Protein AF-A0A8J2PWR5-F1 (afdb_monomer)

Organism: NCBI:txid39272

Secondary structure (DSSP, 8-state):
-HHHHHHHHHS-----TTTHHHHHHHHHHHT-HHHHHHHHHHHHHT--TTTHHHHHHHHHHTT-HHHHHHHHH-

pLDDT: mean 70.76, std 6.61, range [48.75, 79.25]

Foldseek 3Di:
DVQLVCCVVPVDHDDDPVCLLVNCVVCLVVVPVVSVVVSLVVCLVVDDPVCLVVQLVSCVVRVVVVSNVSSVVD

Sequence (74 aa):
FSTILSFIYTGQVFLTQNSVQDILAAADMLGLPEVLEACADFLKNELHPSNAIGIYRFAESHTCKSLEKVALTY

Nearest PDB structures (foldseek):
  3i3n-assembly1_A  TM=9.547E-01  e=4.016E-04  Homo sapiens
  9ety-assembly1_B  TM=8.120E-01  e=1.592E-04  Homo sapiens
  9ety-assembly1_A  TM=9.000E-01  e=4.016E-04  Homo sapiens
  9etx-assembly1_A  TM=8.938E-01  e=5.362E-04  Homo sapiens
  9etx-assembly1_B  TM=8.008E-01  e=4.016E-04  Homo sapiens

Radius of gyration: 11.73 Å; Cα contacts (8 Å, |Δi|>4): 57; chains: 1; bounding box: 35×19×24 Å

Solvent-accessible surface area (backbone atoms only — not comparable to full-atom values): 4347 Å² total; per-residue (Å²): 110,70,64,57,52,43,24,76,74,65,78,54,72,87,77,38,93,81,47,36,58,61,46,40,54,47,24,61,75,70,68,38,63,72,52,41,51,52,47,43,52,51,50,61,75,67,60,39,91,90,47,25,69,62,52,27,58,50,21,66,76,69,74,36,62,77,46,28,53,53,41,71,73,109

InterPro domains:
  IPR000210 BTB/POZ domain [PF00651] (1-46)

Structure (mmCIF, N/CA/C/O backbone):
data_AF-A0A8J2PWR5-F1
#
_entry.id   AF-A0A8J2PWR5-F1
#
loop_
_atom_site.group_PDB
_atom_site.id
_atom_site.type_symbol
_atom_site.label_atom_id
_atom_site.label_alt_id
_atom_site.label_comp_id
_atom_site.label_asym_id
_atom_site.label_entity_id
_atom_site.label_seq_id
_atom_site.pdbx_PDB_ins_code
_atom_site.Cartn_x
_atom_site.Cartn_y
_atom_site.Cartn_z
_atom_site.occupancy
_atom_site.B_iso_or_equiv
_atom_site.auth_seq_id
_atom_site.auth_comp_id
_atom_site.auth_asym_id
_atom_site.auth_atom_id
_atom_site.pdbx_PDB_model_num
ATOM 1 N N . PHE A 1 1 ? -16.019 7.841 -5.685 1.00 48.75 1 PHE A N 1
ATOM 2 C CA . PHE A 1 1 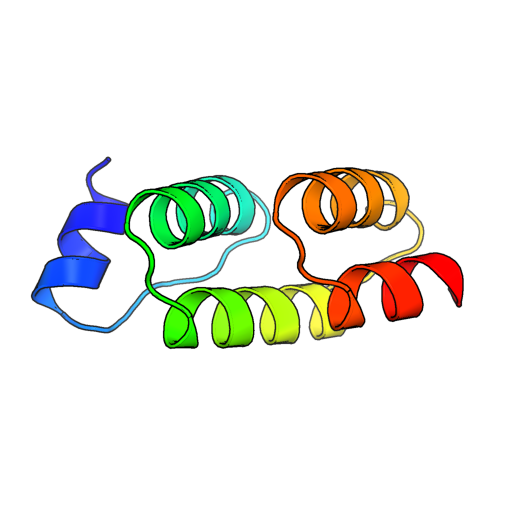? -16.913 8.056 -4.521 1.00 48.75 1 PHE A CA 1
ATOM 3 C C . PHE A 1 1 ? -17.744 6.835 -4.119 1.00 48.75 1 PHE A C 1
ATOM 5 O O . PHE A 1 1 ? -17.765 6.533 -2.935 1.00 48.75 1 PHE A O 1
ATOM 12 N N . SER A 1 2 ? -18.397 6.098 -5.033 1.00 58.03 2 SER A N 1
ATOM 13 C CA . SER A 1 2 ? -19.234 4.941 -4.636 1.00 58.03 2 SER A CA 1
ATOM 14 C C . SER A 1 2 ? -18.433 3.757 -4.050 1.00 58.03 2 SER A C 1
ATOM 16 O O . SER A 1 2 ? -18.890 3.111 -3.110 1.00 58.03 2 SER A O 1
ATOM 18 N N . THR A 1 3 ? -17.195 3.537 -4.509 1.00 58.94 3 THR A N 1
ATOM 19 C CA . THR A 1 3 ? -16.289 2.488 -3.995 1.00 58.94 3 THR A CA 1
ATOM 20 C C . THR A 1 3 ? -15.837 2.741 -2.555 1.00 58.94 3 THR A C 1
ATOM 22 O O . THR A 1 3 ? -15.843 1.830 -1.737 1.00 58.94 3 THR A O 1
ATOM 25 N N . ILE A 1 4 ? -15.515 3.996 -2.226 1.00 60.97 4 ILE A N 1
ATOM 26 C CA . ILE A 1 4 ? -15.113 4.413 -0.872 1.00 60.97 4 ILE A CA 1
ATOM 27 C C . ILE A 1 4 ? -16.304 4.306 0.086 1.00 60.97 4 ILE A C 1
ATOM 29 O O . ILE A 1 4 ? -16.160 3.818 1.199 1.00 60.97 4 ILE A O 1
ATOM 33 N N . LEU A 1 5 ? -17.499 4.713 -0.358 1.00 64.31 5 LEU A N 1
ATOM 34 C CA . LEU A 1 5 ? -18.709 4.602 0.455 1.00 64.31 5 LEU A CA 1
ATOM 35 C C . LEU A 1 5 ? -19.076 3.134 0.718 1.00 64.31 5 LEU A C 1
ATOM 37 O O . LEU A 1 5 ? -19.424 2.784 1.840 1.00 64.31 5 LEU A O 1
ATOM 41 N N . SER A 1 6 ? -18.949 2.278 -0.302 1.00 64.00 6 SER A N 1
ATOM 42 C CA . SER A 1 6 ? -19.149 0.832 -0.163 1.00 64.00 6 SER A CA 1
ATOM 43 C C . SER A 1 6 ? -18.136 0.234 0.802 1.00 64.00 6 SER A C 1
ATOM 45 O O . SER A 1 6 ? -18.525 -0.566 1.640 1.00 64.00 6 SER A O 1
ATOM 47 N N . PHE A 1 7 ? -16.878 0.676 0.765 1.00 63.88 7 PHE A N 1
ATOM 48 C CA . PHE A 1 7 ? -15.868 0.270 1.735 1.00 63.88 7 PHE A CA 1
ATOM 49 C C . PHE A 1 7 ? -16.243 0.681 3.173 1.00 63.88 7 PHE A C 1
ATOM 51 O O . PHE A 1 7 ? -16.242 -0.170 4.056 1.00 63.88 7 PHE A O 1
ATOM 58 N N . ILE A 1 8 ? -16.656 1.935 3.402 1.00 63.44 8 ILE A N 1
ATOM 59 C CA . ILE A 1 8 ? -17.115 2.400 4.727 1.00 63.44 8 ILE A CA 1
ATOM 60 C C . ILE A 1 8 ? -18.313 1.570 5.219 1.00 63.44 8 ILE A C 1
ATOM 62 O O . ILE A 1 8 ? -18.419 1.285 6.408 1.00 63.44 8 ILE A O 1
ATOM 66 N N . TYR A 1 9 ? -19.209 1.169 4.314 1.00 62.38 9 TYR A N 1
ATOM 67 C CA . TYR A 1 9 ? -20.427 0.435 4.666 1.00 62.38 9 TYR A CA 1
ATOM 68 C C . TYR A 1 9 ? -20.266 -1.087 4.771 1.00 62.38 9 TYR A C 1
ATOM 70 O O . TYR A 1 9 ? -21.029 -1.718 5.497 1.00 62.38 9 TYR A O 1
ATOM 78 N N . THR A 1 10 ? -19.330 -1.695 4.041 1.00 61.88 10 THR A N 1
ATOM 79 C CA . THR A 1 10 ? -19.185 -3.164 3.960 1.00 61.88 10 THR A CA 1
ATOM 80 C C . THR A 1 10 ? -17.880 -3.687 4.543 1.00 61.88 10 THR A C 1
ATOM 82 O O . THR A 1 10 ? -17.758 -4.891 4.751 1.00 61.88 10 THR A O 1
ATOM 85 N N . GLY A 1 11 ? -16.891 -2.821 4.780 1.00 59.72 11 GLY A N 1
ATOM 86 C CA . GLY A 1 11 ? -15.537 -3.222 5.165 1.00 59.72 11 GLY A CA 1
ATOM 87 C C . GLY A 1 11 ? -14.788 -4.002 4.077 1.00 59.72 11 GLY A C 1
ATOM 88 O O . GLY A 1 11 ? -13.676 -4.461 4.313 1.00 59.72 11 GLY A O 1
ATOM 89 N N . GLN A 1 12 ? -15.375 -4.166 2.887 1.00 55.88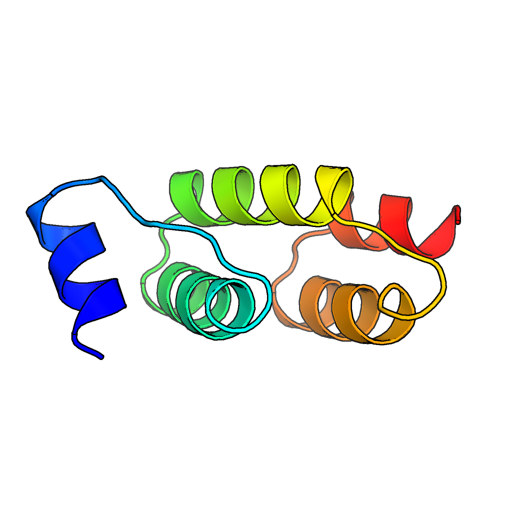 12 GLN A N 1
ATOM 90 C CA . GLN A 1 12 ? -14.783 -4.885 1.764 1.00 55.88 12 GLN A CA 1
ATOM 91 C C . GLN A 1 12 ? -14.527 -3.911 0.620 1.00 55.88 12 GLN A C 1
ATOM 93 O O . GLN A 1 12 ? -15.407 -3.146 0.221 1.00 55.88 12 GLN A O 1
ATOM 98 N N . VAL A 1 13 ? -13.311 -3.937 0.079 1.00 65.56 13 VAL A N 1
ATOM 99 C CA . VAL A 1 13 ? -12.950 -3.133 -1.085 1.00 65.56 13 VAL A CA 1
ATOM 100 C C . VAL A 1 13 ? -12.211 -3.983 -2.102 1.00 65.56 13 VAL A C 1
ATOM 102 O O . VAL A 1 13 ? -11.263 -4.693 -1.777 1.00 65.56 13 VAL A O 1
ATOM 105 N N . PHE A 1 14 ? -12.659 -3.909 -3.352 1.00 62.09 14 PHE A N 1
ATOM 106 C CA . PHE A 1 14 ? -11.944 -4.506 -4.470 1.00 62.09 14 PHE A CA 1
ATOM 107 C C . PHE A 1 14 ? -10.799 -3.582 -4.876 1.00 62.09 14 PHE A C 1
ATOM 109 O O . PHE A 1 14 ? -10.995 -2.557 -5.535 1.00 62.09 14 PHE A O 1
ATOM 116 N N . LEU A 1 15 ? -9.592 -3.945 -4.449 1.00 65.75 15 LEU A N 1
ATOM 117 C CA . LEU A 1 15 ? -8.367 -3.268 -4.846 1.00 65.75 15 LEU A CA 1
ATOM 118 C C . LEU A 1 15 ? -8.062 -3.634 -6.298 1.00 65.75 15 LEU A C 1
ATOM 120 O O . LEU A 1 15 ? -7.915 -4.796 -6.656 1.00 65.75 15 LEU A O 1
ATOM 124 N N . THR A 1 16 ? -8.029 -2.617 -7.150 1.00 67.50 16 THR A N 1
ATOM 125 C CA . THR A 1 16 ? -7.677 -2.734 -8.570 1.00 67.50 16 THR A CA 1
ATOM 126 C C . THR A 1 16 ? -6.586 -1.707 -8.848 1.00 67.50 16 THR A C 1
ATOM 128 O O . THR A 1 16 ? -6.614 -0.653 -8.216 1.00 67.50 16 THR A O 1
ATOM 131 N N . GLN A 1 17 ? -5.661 -1.939 -9.787 1.00 66.94 17 GLN A N 1
ATOM 132 C 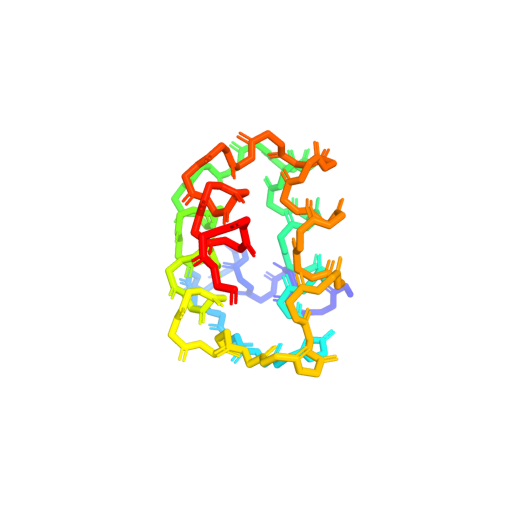CA . GLN A 1 17 ? -4.552 -0.999 -10.058 1.00 66.94 17 GLN A CA 1
ATOM 133 C C . GLN A 1 17 ? -5.012 0.454 -10.286 1.00 66.94 17 GLN A C 1
ATOM 135 O O . GLN A 1 17 ? -4.344 1.389 -9.855 1.00 66.94 17 GLN A O 1
ATOM 140 N N . ASN A 1 18 ? -6.179 0.655 -10.902 1.00 66.88 18 ASN A N 1
ATOM 141 C CA . ASN A 1 18 ? -6.750 1.985 -11.124 1.00 66.88 18 ASN A CA 1
ATOM 142 C C . ASN A 1 18 ? -7.475 2.563 -9.901 1.00 66.88 18 ASN A C 1
ATOM 144 O O . ASN A 1 18 ? -7.541 3.775 -9.756 1.00 66.88 18 ASN A O 1
ATOM 148 N N . SER A 1 19 ? -8.043 1.718 -9.038 1.00 70.62 19 SER A N 1
ATOM 149 C CA . SER A 1 19 ? -8.878 2.155 -7.909 1.00 70.62 19 SER A CA 1
ATOM 150 C C . SER A 1 19 ? -8.119 2.215 -6.587 1.00 70.62 19 SER A C 1
ATOM 152 O O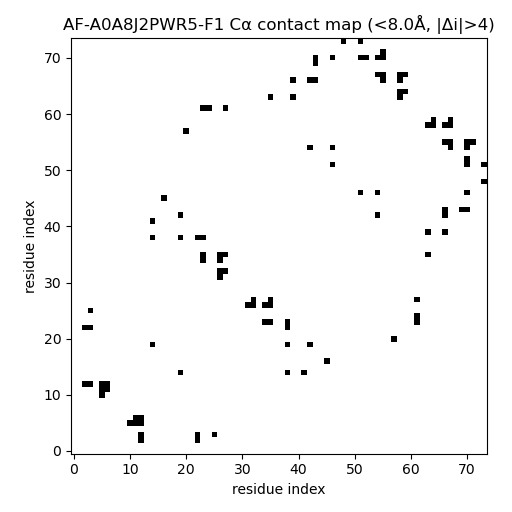 . SER A 1 19 ? -8.538 2.936 -5.688 1.00 70.62 19 SER A O 1
ATOM 154 N N . VAL A 1 20 ? -7.004 1.488 -6.455 1.00 75.25 20 VAL A N 1
ATOM 155 C CA . VAL A 1 20 ? -6.198 1.446 -5.227 1.00 75.25 20 VAL A CA 1
ATOM 156 C C . VAL A 1 20 ? -5.657 2.826 -4.859 1.00 75.25 20 VAL A C 1
ATOM 158 O O . VAL A 1 20 ? -5.607 3.153 -3.682 1.00 75.25 20 VAL A O 1
ATOM 161 N N . GLN A 1 21 ? -5.342 3.669 -5.847 1.00 72.94 21 GLN A N 1
ATOM 162 C CA . GLN A 1 21 ? -4.892 5.047 -5.624 1.00 72.94 21 GLN A CA 1
ATOM 163 C C . GLN A 1 21 ? -5.994 5.922 -5.010 1.00 72.94 21 GLN A C 1
ATOM 165 O O . GLN A 1 21 ? -5.761 6.579 -3.998 1.00 72.94 21 GLN A O 1
ATOM 170 N N . ASP A 1 22 ? -7.207 5.875 -5.568 1.00 74.94 22 ASP A N 1
ATOM 171 C CA . ASP A 1 22 ? -8.359 6.624 -5.050 1.00 74.94 22 ASP A CA 1
ATOM 172 C C . ASP A 1 22 ? -8.770 6.150 -3.649 1.00 74.94 22 ASP A C 1
ATOM 174 O O . ASP A 1 22 ? -9.144 6.952 -2.793 1.00 74.94 22 ASP A O 1
ATOM 178 N N . ILE A 1 23 ? -8.713 4.836 -3.411 1.00 74.62 23 ILE A N 1
ATOM 179 C CA . ILE A 1 23 ? -9.049 4.235 -2.116 1.00 74.62 23 ILE A CA 1
ATOM 180 C C . ILE A 1 23 ? -8.004 4.615 -1.071 1.00 74.62 23 ILE A C 1
ATOM 182 O O . ILE A 1 23 ? -8.376 4.990 0.037 1.00 74.62 23 ILE A O 1
ATOM 186 N N . LEU A 1 24 ? -6.718 4.553 -1.417 1.00 74.88 24 LEU A N 1
ATOM 187 C CA . LEU A 1 24 ? -5.625 4.885 -0.510 1.00 74.88 24 LEU A CA 1
ATOM 188 C C . LEU A 1 24 ? -5.650 6.376 -0.145 1.00 74.88 24 LEU A C 1
ATOM 190 O O . LEU A 1 24 ? -5.554 6.705 1.034 1.00 74.88 24 LEU A O 1
ATOM 194 N N . ALA A 1 25 ? -5.903 7.264 -1.111 1.00 75.38 25 ALA A N 1
ATOM 195 C CA . ALA A 1 25 ? -6.088 8.691 -0.846 1.00 75.38 25 ALA A CA 1
ATOM 196 C C . ALA A 1 25 ? -7.303 8.968 0.057 1.00 75.38 25 ALA A C 1
ATOM 198 O O . ALA A 1 25 ? -7.244 9.810 0.952 1.00 75.38 25 ALA A O 1
ATOM 199 N N . ALA A 1 26 ? -8.406 8.243 -0.140 1.00 77.88 26 ALA A N 1
ATOM 200 C CA . ALA A 1 26 ? -9.572 8.364 0.723 1.00 77.88 26 ALA A CA 1
ATOM 201 C C . ALA A 1 26 ? -9.324 7.808 2.129 1.00 77.88 26 ALA A C 1
ATOM 203 O O . ALA A 1 26 ? -9.764 8.416 3.096 1.00 77.88 26 ALA A O 1
ATOM 204 N N . ALA A 1 27 ? -8.621 6.681 2.255 1.00 77.12 27 ALA A N 1
ATOM 205 C CA . ALA A 1 27 ? -8.243 6.089 3.534 1.00 77.12 27 ALA A CA 1
ATOM 206 C C . ALA A 1 27 ? -7.318 7.010 4.336 1.00 77.12 27 ALA A C 1
ATOM 208 O O . ALA A 1 27 ? -7.522 7.175 5.535 1.00 77.12 27 ALA A O 1
ATOM 209 N N . ASP A 1 28 ? -6.361 7.648 3.665 1.00 76.88 28 ASP A N 1
ATOM 210 C CA . ASP A 1 28 ? -5.485 8.664 4.246 1.00 76.88 28 ASP A CA 1
ATOM 211 C C . ASP A 1 28 ? -6.291 9.888 4.713 1.00 76.88 28 ASP A C 1
ATOM 213 O O . ASP A 1 28 ? -6.193 10.301 5.867 1.00 76.88 28 ASP A O 1
ATOM 217 N N . MET A 1 29 ? -7.206 10.389 3.874 1.00 79.25 29 MET A N 1
ATOM 218 C CA . MET A 1 29 ? -8.096 11.504 4.224 1.00 79.25 29 MET A CA 1
ATOM 219 C C . MET A 1 29 ? -9.066 11.170 5.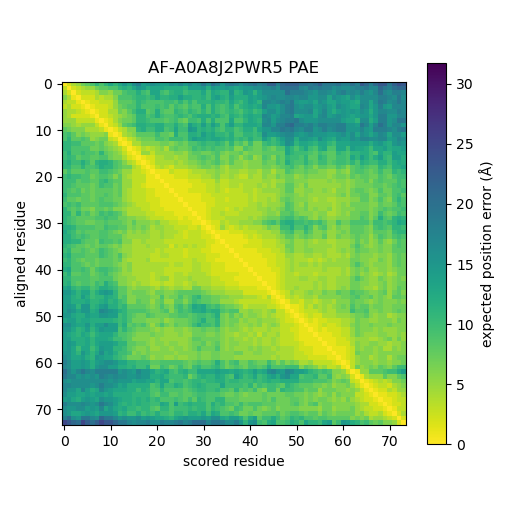373 1.00 79.25 29 MET A C 1
ATOM 221 O O . MET A 1 29 ? -9.398 12.040 6.177 1.00 79.25 29 MET A O 1
ATOM 225 N N . LEU A 1 30 ? -9.540 9.925 5.449 1.00 76.69 30 LEU A N 1
ATOM 226 C CA . LEU A 1 30 ? -10.444 9.430 6.492 1.00 76.69 30 LEU A CA 1
ATOM 227 C C . LEU A 1 30 ? -9.701 8.998 7.766 1.00 76.69 30 LEU A C 1
ATOM 229 O O . LEU A 1 30 ? -10.352 8.751 8.780 1.00 76.69 30 LEU A O 1
ATOM 233 N N . GLY A 1 31 ? -8.368 8.898 7.729 1.00 76.19 31 GLY A N 1
ATOM 234 C CA . GLY A 1 31 ? -7.551 8.431 8.847 1.00 76.19 31 GLY A CA 1
ATOM 235 C C . GLY A 1 31 ? -7.774 6.955 9.191 1.00 76.19 31 GLY A C 1
ATOM 236 O O . GLY A 1 31 ? -7.846 6.611 10.368 1.00 76.19 31 GLY A O 1
ATOM 237 N N . LEU A 1 32 ? -7.917 6.087 8.182 1.00 76.56 32 LEU A N 1
ATOM 238 C CA . LEU A 1 32 ? -8.164 4.647 8.339 1.00 76.56 32 LEU A CA 1
ATOM 239 C C . LEU A 1 32 ? -6.886 3.825 8.065 1.00 76.56 32 LEU A C 1
ATOM 241 O O . LEU A 1 32 ? -6.653 3.402 6.928 1.00 76.56 32 LEU A O 1
ATOM 245 N N . PRO A 1 33 ? -6.048 3.564 9.087 1.00 73.56 33 PRO A N 1
ATOM 246 C CA . PRO A 1 33 ? -4.745 2.920 8.908 1.00 73.56 33 PRO A CA 1
ATOM 247 C C . PRO A 1 33 ? -4.829 1.457 8.447 1.00 73.56 33 PRO A C 1
ATOM 249 O O . PRO A 1 33 ? -3.981 1.023 7.674 1.00 73.56 33 PRO A O 1
ATOM 252 N N . GLU A 1 34 ? -5.866 0.710 8.844 1.00 74.69 34 GLU A N 1
ATOM 253 C CA . GLU A 1 34 ? -6.065 -0.693 8.423 1.00 74.69 34 GLU A CA 1
ATOM 254 C C . GLU A 1 34 ? -6.204 -0.824 6.896 1.00 74.69 34 GLU A C 1
ATOM 256 O O . GLU A 1 34 ? -5.762 -1.792 6.281 1.00 74.69 34 GLU A O 1
ATOM 261 N N . VAL A 1 35 ? -6.785 0.194 6.263 1.00 75.12 35 VAL A N 1
ATOM 262 C CA . VAL A 1 35 ? -7.007 0.245 4.813 1.00 75.12 35 VAL A CA 1
ATOM 263 C C . VAL A 1 35 ? -5.741 0.651 4.090 1.00 75.12 35 VAL A C 1
ATOM 265 O O . VAL A 1 35 ? -5.439 0.101 3.034 1.00 75.12 35 VAL A O 1
ATOM 268 N N . LEU A 1 36 ? -4.994 1.595 4.667 1.00 74.69 36 LEU A N 1
ATOM 269 C CA . LEU A 1 36 ? -3.668 1.974 4.191 1.00 74.69 36 LEU A CA 1
ATOM 270 C C . LEU A 1 36 ? -2.740 0.760 4.161 1.00 74.69 36 LEU A C 1
ATOM 272 O O . LEU A 1 36 ? -2.083 0.536 3.147 1.00 74.69 36 LEU A O 1
ATOM 276 N N . GLU A 1 37 ? -2.732 -0.061 5.214 1.00 76.44 37 GLU A N 1
ATOM 277 C CA . GLU A 1 37 ? -1.951 -1.302 5.235 1.00 76.44 37 GLU A CA 1
ATOM 278 C C . GLU A 1 37 ? -2.430 -2.310 4.187 1.00 76.44 37 GLU A C 1
ATOM 280 O O . GLU A 1 37 ? -1.605 -2.823 3.433 1.00 76.44 37 GLU A O 1
ATOM 285 N N . ALA A 1 38 ? -3.740 -2.544 4.062 1.00 76.88 38 ALA A N 1
ATOM 286 C CA . ALA A 1 38 ? -4.280 -3.464 3.058 1.00 76.88 38 ALA A CA 1
ATOM 287 C C . ALA A 1 38 ? -3.964 -3.022 1.615 1.00 76.88 38 ALA A C 1
ATOM 289 O O . ALA A 1 38 ? -3.575 -3.834 0.773 1.00 76.88 38 ALA A O 1
ATOM 290 N N . CYS A 1 39 ? -4.089 -1.724 1.323 1.00 75.69 39 CYS A N 1
ATOM 291 C CA . CYS A 1 39 ? -3.744 -1.166 0.018 1.00 75.69 39 CYS A CA 1
ATOM 292 C C . CYS A 1 39 ? -2.237 -1.244 -0.238 1.00 75.69 39 CYS A C 1
ATOM 294 O O . CYS A 1 39 ? -1.824 -1.586 -1.345 1.00 75.69 39 CYS A O 1
ATOM 296 N N . ALA A 1 40 ? -1.415 -0.956 0.775 1.00 75.44 40 ALA A N 1
ATOM 297 C CA . ALA A 1 40 ? 0.033 -1.068 0.678 1.00 75.44 40 ALA A CA 1
ATOM 298 C C . ALA A 1 40 ? 0.468 -2.517 0.416 1.00 75.44 40 ALA A C 1
ATOM 300 O O . ALA A 1 40 ? 1.338 -2.745 -0.419 1.00 75.44 40 ALA A O 1
ATOM 301 N N . ASP A 1 41 ? -0.139 -3.502 1.074 1.00 78.44 41 ASP A N 1
ATOM 302 C CA . ASP A 1 41 ? 0.178 -4.914 0.849 1.00 78.44 41 ASP A CA 1
ATOM 303 C C . ASP A 1 41 ? -0.190 -5.364 -0.574 1.00 78.44 41 ASP A C 1
ATOM 305 O O . ASP A 1 41 ? 0.610 -5.989 -1.274 1.00 78.44 41 ASP A O 1
ATOM 309 N N . PHE A 1 42 ? -1.353 -4.932 -1.067 1.00 78.19 42 PHE A N 1
ATOM 310 C CA . PHE A 1 42 ? -1.759 -5.162 -2.453 1.00 78.19 42 PHE A CA 1
ATOM 311 C C . PHE A 1 42 ? -0.788 -4.519 -3.456 1.00 78.19 42 PHE A C 1
ATOM 313 O O . PHE A 1 42 ? -0.358 -5.168 -4.407 1.00 78.19 42 PHE A O 1
ATOM 320 N N . LEU A 1 43 ? -0.384 -3.267 -3.218 1.00 74.69 43 LEU A N 1
ATOM 321 C CA . LEU A 1 43 ? 0.580 -2.539 -4.053 1.00 74.69 43 LEU A CA 1
ATOM 322 C C . LEU A 1 43 ? 1.976 -3.177 -4.044 1.00 74.69 43 LEU A C 1
ATOM 324 O O . LEU A 1 43 ? 2.671 -3.095 -5.053 1.00 74.69 43 LEU A O 1
ATOM 328 N N . LYS A 1 44 ? 2.393 -3.823 -2.945 1.00 75.75 44 LYS A N 1
ATOM 329 C CA . LYS A 1 44 ? 3.639 -4.611 -2.911 1.00 75.75 44 LYS A CA 1
ATOM 330 C C . LYS A 1 44 ? 3.548 -5.854 -3.789 1.00 75.75 44 LYS A C 1
ATOM 332 O O . LYS A 1 44 ? 4.512 -6.157 -4.483 1.00 75.75 44 LYS A O 1
ATOM 337 N N . ASN A 1 45 ? 2.417 -6.560 -3.757 1.00 77.06 45 ASN A N 1
ATOM 338 C CA . ASN A 1 45 ? 2.208 -7.764 -4.568 1.00 77.06 45 ASN A CA 1
ATOM 339 C C . ASN A 1 45 ? 2.068 -7.449 -6.068 1.00 77.06 45 ASN A C 1
ATOM 341 O O . ASN A 1 45 ? 2.495 -8.239 -6.902 1.00 77.06 45 ASN A O 1
ATOM 345 N N . GLU A 1 46 ? 1.523 -6.281 -6.407 1.00 74.75 46 GLU A N 1
ATOM 346 C CA . GLU A 1 46 ? 1.343 -5.794 -7.784 1.00 74.75 46 GLU A CA 1
ATOM 347 C C . GLU A 1 46 ? 2.497 -4.895 -8.281 1.00 74.75 46 GLU A C 1
ATOM 349 O O . GLU A 1 46 ? 2.384 -4.231 -9.320 1.00 74.75 46 GLU A O 1
ATOM 354 N N . LEU A 1 47 ? 3.613 -4.837 -7.544 1.00 74.81 47 LEU A N 1
ATOM 355 C CA . LEU A 1 47 ? 4.758 -4.002 -7.894 1.00 74.81 47 LEU A CA 1
ATOM 356 C C . LEU A 1 47 ? 5.448 -4.541 -9.158 1.00 74.81 47 LEU A C 1
ATOM 358 O O . LEU A 1 47 ? 5.912 -5.678 -9.207 1.00 74.81 47 LEU A O 1
ATOM 362 N N . HIS A 1 48 ? 5.548 -3.698 -10.181 1.00 77.31 48 HIS A N 1
ATOM 363 C CA . HIS A 1 48 ? 6.154 -4.007 -11.470 1.00 77.31 48 HIS A CA 1
ATOM 364 C C . HIS A 1 48 ? 7.094 -2.863 -11.887 1.00 77.31 48 HIS A C 1
ATOM 366 O O . HIS A 1 48 ? 6.775 -1.695 -11.666 1.00 77.31 48 HIS A O 1
ATOM 372 N N . PRO A 1 49 ? 8.218 -3.115 -12.577 1.00 74.75 49 PRO A N 1
ATOM 373 C CA . PRO A 1 49 ? 9.142 -2.055 -13.010 1.00 74.75 49 PRO A CA 1
ATOM 374 C C . PRO A 1 49 ? 8.482 -0.935 -13.841 1.00 74.75 49 PRO A C 1
ATOM 376 O O . PRO A 1 49 ? 8.948 0.200 -13.850 1.00 74.75 49 PRO A O 1
ATOM 379 N N . SER A 1 50 ? 7.361 -1.222 -14.508 1.00 78.38 50 SER A N 1
ATOM 380 C CA . SER A 1 50 ? 6.582 -0.240 -15.278 1.00 78.38 50 SER A CA 1
ATOM 381 C C . SER A 1 50 ? 5.701 0.675 -14.415 1.00 78.38 50 SER A C 1
ATOM 383 O O . SER A 1 50 ? 5.353 1.766 -14.858 1.00 78.38 50 SER A O 1
ATOM 385 N N . ASN A 1 51 ? 5.317 0.241 -13.209 1.00 75.50 51 ASN A N 1
ATOM 386 C CA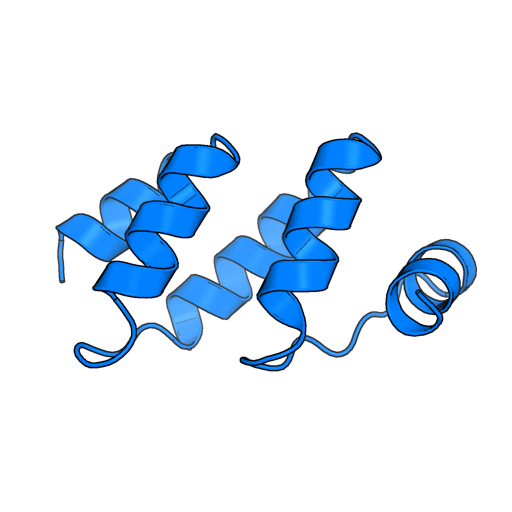 . ASN A 1 51 ? 4.431 0.975 -12.299 1.00 75.50 51 ASN A CA 1
ATOM 387 C C . ASN A 1 51 ? 5.143 1.440 -11.004 1.00 75.50 51 ASN A C 1
ATOM 389 O O . ASN A 1 51 ? 4.602 2.290 -10.296 1.00 75.50 51 ASN A O 1
ATOM 393 N N . ALA A 1 52 ? 6.374 0.980 -10.7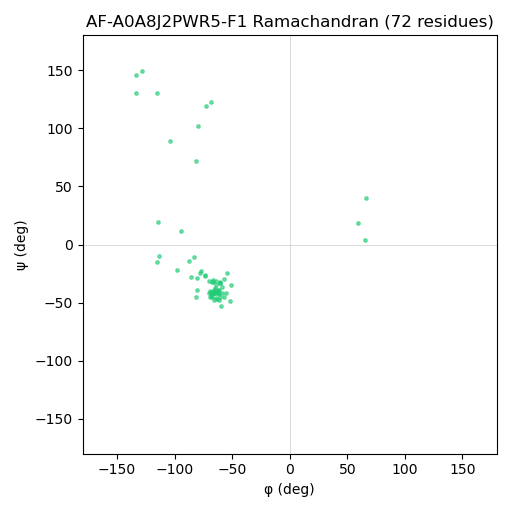45 1.00 76.62 52 ALA A N 1
ATOM 394 C CA . ALA A 1 52 ? 7.149 1.248 -9.530 1.00 76.62 52 ALA A CA 1
ATOM 395 C C . ALA A 1 52 ? 7.333 2.746 -9.231 1.00 76.62 52 ALA A C 1
ATOM 397 O O . ALA A 1 52 ? 7.148 3.174 -8.096 1.00 76.62 52 ALA A O 1
ATOM 398 N N . ILE A 1 53 ? 7.603 3.572 -10.249 1.00 77.31 53 ILE A N 1
ATOM 399 C CA . ILE A 1 53 ? 7.773 5.032 -10.092 1.00 77.31 53 ILE A CA 1
ATOM 400 C C . ILE A 1 53 ? 6.463 5.705 -9.650 1.00 77.31 53 ILE A C 1
ATOM 402 O O . ILE A 1 53 ? 6.469 6.623 -8.827 1.00 77.31 53 ILE A O 1
ATOM 406 N N . GLY A 1 54 ? 5.332 5.253 -10.201 1.00 75.19 54 GLY A N 1
ATOM 407 C CA . GLY A 1 54 ? 4.011 5.761 -9.835 1.00 75.19 54 GLY A CA 1
ATOM 408 C C . GLY A 1 54 ? 3.657 5.387 -8.400 1.00 75.19 54 GLY A 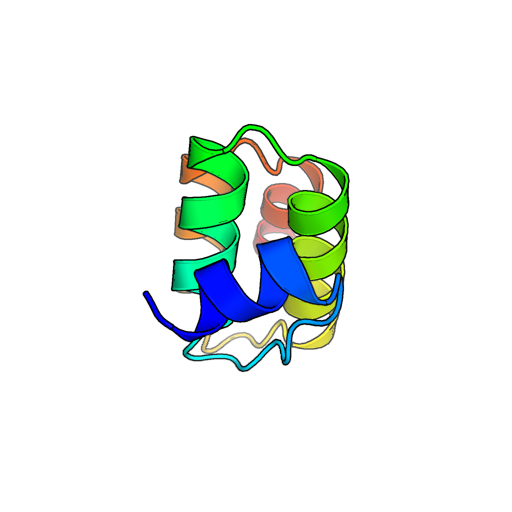C 1
ATOM 409 O O . GLY A 1 54 ? 3.240 6.248 -7.629 1.00 75.19 54 GLY A O 1
ATOM 410 N N . ILE A 1 55 ? 3.901 4.128 -8.029 1.00 76.50 55 ILE A N 1
ATOM 411 C CA . ILE A 1 55 ? 3.675 3.618 -6.673 1.00 76.50 55 ILE A CA 1
ATOM 412 C C . ILE A 1 55 ? 4.582 4.330 -5.663 1.00 76.50 55 ILE A C 1
ATOM 414 O O . ILE A 1 55 ? 4.110 4.708 -4.596 1.00 76.50 55 ILE A O 1
ATOM 418 N N . TYR A 1 56 ? 5.844 4.591 -6.011 1.00 75.94 56 TYR A N 1
ATOM 419 C CA . TYR A 1 56 ? 6.784 5.332 -5.171 1.00 75.94 56 TYR A CA 1
ATOM 420 C C . TYR A 1 56 ? 6.297 6.755 -4.863 1.00 75.94 56 TYR A C 1
ATOM 422 O O . TYR A 1 56 ? 6.164 7.113 -3.695 1.00 75.94 56 TYR A O 1
ATOM 430 N N . ARG A 1 57 ? 5.942 7.551 -5.886 1.00 75.06 57 ARG A N 1
ATOM 431 C CA . ARG A 1 57 ? 5.426 8.922 -5.677 1.00 75.06 57 ARG A CA 1
ATOM 432 C C . ARG A 1 57 ? 4.134 8.941 -4.855 1.00 75.06 57 ARG A C 1
ATOM 434 O O . ARG A 1 57 ? 3.899 9.881 -4.094 1.00 75.06 57 ARG A O 1
ATOM 441 N N . PHE A 1 58 ? 3.300 7.913 -5.002 1.00 72.50 58 PHE A N 1
ATOM 442 C CA . PHE A 1 58 ? 2.101 7.740 -4.181 1.00 72.50 58 PHE A CA 1
ATOM 443 C C . PHE A 1 58 ? 2.442 7.387 -2.728 1.00 72.50 58 PHE A C 1
ATOM 445 O O . PHE A 1 58 ? 1.886 7.988 -1.813 1.00 72.50 58 PHE A O 1
ATOM 452 N N . ALA A 1 59 ? 3.379 6.463 -2.502 1.00 74.88 59 ALA A N 1
ATOM 453 C CA . ALA A 1 59 ? 3.842 6.079 -1.169 1.00 74.88 59 ALA A CA 1
ATOM 454 C C . ALA A 1 59 ? 4.429 7.271 -0.397 1.00 74.88 59 ALA A C 1
ATOM 456 O O . ALA A 1 59 ? 4.137 7.443 0.787 1.00 74.88 59 ALA A O 1
ATOM 457 N N . GLU A 1 60 ? 5.211 8.100 -1.096 1.00 75.38 60 GLU A N 1
ATOM 458 C CA . GLU A 1 60 ? 5.815 9.330 -0.577 1.00 75.38 60 GLU A CA 1
ATOM 459 C C . GLU A 1 60 ? 4.741 10.340 -0.136 1.00 75.38 60 GLU A C 1
ATOM 461 O O . GLU A 1 60 ? 4.865 10.962 0.918 1.00 75.38 60 GLU A O 1
ATOM 466 N N . SER A 1 61 ? 3.644 10.448 -0.893 1.00 71.06 61 SER A N 1
ATOM 467 C CA . SER A 1 61 ? 2.552 11.392 -0.608 1.00 71.06 61 SER A CA 1
ATOM 468 C C . SER A 1 61 ? 1.678 10.989 0.588 1.00 71.06 61 SER A C 1
ATOM 470 O O . SER A 1 61 ? 1.109 11.864 1.233 1.00 71.06 61 SER A O 1
ATOM 472 N N . HIS A 1 62 ? 1.586 9.693 0.909 1.00 67.31 62 HIS A N 1
ATOM 473 C CA . HIS A 1 62 ? 0.661 9.156 1.923 1.00 67.31 62 HIS A CA 1
ATOM 474 C C . HIS A 1 62 ? 1.362 8.547 3.153 1.00 67.31 62 HIS A C 1
ATOM 476 O O . HIS A 1 62 ? 0.779 7.762 3.895 1.00 67.31 62 HIS A O 1
ATOM 482 N N . THR A 1 63 ? 2.635 8.887 3.398 1.00 61.72 63 THR A N 1
ATOM 483 C CA . THR A 1 63 ? 3.410 8.446 4.584 1.00 61.72 63 THR A CA 1
ATOM 484 C C . THR A 1 63 ? 3.545 6.912 4.729 1.00 61.72 63 THR A C 1
ATOM 486 O O . THR A 1 63 ? 3.934 6.394 5.779 1.00 61.72 63 THR A O 1
ATOM 489 N N . CYS A 1 64 ? 3.327 6.138 3.662 1.00 65.12 64 CYS A N 1
ATOM 490 C CA . CYS A 1 64 ? 3.538 4.688 3.658 1.00 65.12 64 CYS A CA 1
ATOM 491 C C . CYS A 1 64 ? 5.023 4.341 3.452 1.00 65.12 64 CYS A C 1
ATOM 493 O O . CYS A 1 64 ? 5.422 3.805 2.418 1.00 65.12 64 CYS A O 1
ATOM 495 N N . LYS A 1 65 ? 5.853 4.584 4.475 1.00 64.94 65 LYS A N 1
ATOM 496 C CA . LYS A 1 65 ? 7.316 4.348 4.443 1.00 64.94 65 LYS A CA 1
ATOM 497 C C . LYS A 1 65 ? 7.708 2.906 4.102 1.00 64.94 65 LYS A C 1
ATOM 499 O O . LYS A 1 65 ? 8.774 2.651 3.548 1.00 64.94 65 LYS A O 1
ATOM 504 N N . SER A 1 66 ? 6.864 1.937 4.457 1.00 65.50 66 SER A N 1
ATOM 505 C CA . SER A 1 66 ? 7.096 0.519 4.160 1.00 65.50 66 SER A CA 1
ATOM 506 C C . SER A 1 66 ? 6.870 0.181 2.683 1.00 65.50 66 SER A C 1
ATOM 508 O O . SER A 1 66 ? 7.480 -0.762 2.185 1.00 65.50 66 SER A O 1
ATOM 510 N N . LEU A 1 67 ? 6.021 0.941 1.988 1.00 68.75 67 LEU A N 1
ATOM 511 C CA . LEU A 1 67 ? 5.778 0.811 0.555 1.00 68.75 67 LEU A CA 1
ATOM 512 C C . LEU A 1 67 ? 6.865 1.534 -0.246 1.00 68.75 67 LEU A C 1
ATOM 514 O O . LEU A 1 67 ? 7.435 0.959 -1.166 1.00 68.75 67 LEU A O 1
ATOM 518 N N . GLU A 1 68 ? 7.207 2.753 0.177 1.00 68.94 68 GLU A N 1
ATOM 519 C CA . GLU A 1 68 ? 8.275 3.583 -0.393 1.00 68.94 68 GLU A CA 1
ATOM 520 C C . GLU A 1 68 ? 9.600 2.814 -0.481 1.00 68.94 68 GLU A C 1
ATOM 522 O O . GLU A 1 68 ? 10.230 2.740 -1.535 1.00 68.94 68 GLU A O 1
ATOM 527 N N . LYS A 1 69 ? 9.988 2.159 0.619 1.00 69.44 69 LYS A N 1
ATOM 528 C CA . LYS A 1 69 ? 11.239 1.400 0.699 1.00 69.44 69 LYS A CA 1
ATOM 529 C C . LYS A 1 69 ? 11.251 0.190 -0.237 1.00 69.44 69 LYS A C 1
ATOM 531 O O . LYS A 1 69 ? 12.286 -0.113 -0.820 1.00 69.44 69 LYS A O 1
ATOM 536 N N . VAL A 1 70 ? 10.114 -0.493 -0.390 1.00 70.19 70 VAL A N 1
ATOM 537 C CA . VAL A 1 70 ? 9.984 -1.638 -1.307 1.00 70.19 70 VAL A CA 1
ATOM 538 C C . VAL A 1 70 ? 10.040 -1.169 -2.760 1.00 70.19 70 VAL A C 1
ATOM 540 O O . VAL A 1 70 ? 10.749 -1.778 -3.552 1.00 70.19 70 VAL A O 1
ATOM 543 N N . ALA A 1 71 ? 9.387 -0.051 -3.088 1.00 70.25 71 ALA A N 1
ATOM 544 C CA . ALA A 1 71 ? 9.436 0.536 -4.424 1.00 70.25 71 ALA A CA 1
ATOM 545 C C . ALA A 1 71 ? 10.833 1.070 -4.805 1.00 70.25 71 ALA A C 1
ATOM 547 O O . ALA A 1 71 ? 11.181 1.026 -5.976 1.00 70.25 71 ALA A O 1
ATOM 548 N N . LEU A 1 72 ? 11.639 1.536 -3.838 1.00 68.50 72 LEU 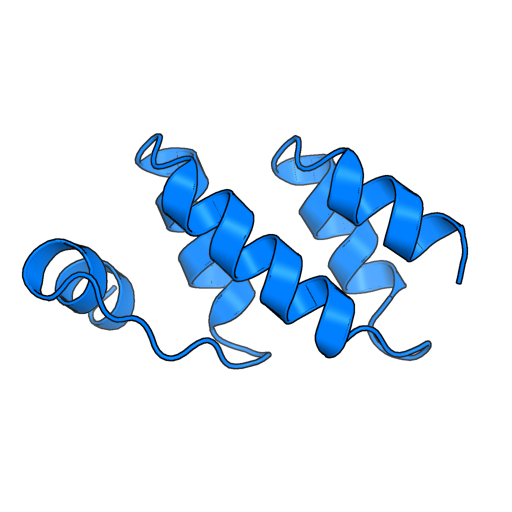A N 1
ATOM 549 C CA . LEU A 1 72 ? 13.035 1.963 -4.049 1.00 68.50 72 LEU A CA 1
ATOM 550 C C . LEU A 1 72 ? 14.042 0.815 -4.186 1.00 68.50 72 LEU A C 1
ATOM 552 O O . LEU A 1 72 ? 15.148 1.036 -4.672 1.00 68.50 72 LEU A O 1
ATOM 556 N N . THR A 1 73 ? 13.716 -0.373 -3.668 1.00 68.31 73 THR A N 1
ATOM 557 C CA . THR A 1 73 ? 14.638 -1.525 -3.678 1.00 68.31 73 THR A CA 1
ATOM 558 C C . THR A 1 73 ? 14.522 -2.340 -4.974 1.00 68.31 73 THR A C 1
ATOM 560 O O . THR A 1 73 ? 15.382 -3.178 -5.242 1.00 68.31 73 THR A O 1
ATOM 563 N N . TYR A 1 74 ? 13.465 -2.102 -5.754 1.00 58.72 74 TYR A N 1
ATOM 564 C CA . TYR A 1 74 ? 13.202 -2.715 -7.057 1.00 58.72 74 TYR A CA 1
ATOM 565 C C . TYR A 1 74 ? 13.805 -1.892 -8.198 1.00 58.72 74 TYR A C 1
ATOM 567 O O . TYR A 1 74 ? 14.278 -2.519 -9.172 1.00 58.72 74 TYR A O 1
#

Mean predicted aligned error: 7.92 Å